Protein AF-A0A2W5ZSL0-F1 (afdb_monomer_lite)

Secondary structure (DSSP, 8-state):
---HHHHHHHHHHHHHHHHHHHHHSHHHHHHTTT--HHHHHHHHHHHHHHHHHHHHHHHHHHHHHHTTS--HHHHHHHHHHHHHHHHHHHHHHHTT---SHHHHHHHHHHHHHHHHHHHHHHHHHHH--

Radius of gyration: 15.95 Å; chains: 1; bounding box: 39×31×44 Å

Sequence (129 aa):
MPSARTIGLSVGAGRLAIGAIFLAAPVTSVRLLGLDTATAARVTWLARMTAVRDSVLGAGTLVSSGRQQGAGGWLIAGSVSDAVDAAVLAAALREGRLRGWRPQAIAAGAVGAALIAAVAAAETARTGS

pLDDT: mean 84.99, std 9.26, range [41.62, 96.56]

Structure (mmCIF, N/CA/C/O backbone):
data_AF-A0A2W5ZSL0-F1
#
_entry.id   AF-A0A2W5ZSL0-F1
#
loop_
_atom_site.group_PDB
_atom_site.id
_atom_site.type_symbol
_atom_site.label_atom_id
_atom_site.label_alt_id
_atom_site.label_comp_id
_atom_site.label_asym_id
_atom_site.label_entity_id
_atom_site.label_seq_id
_atom_site.pdbx_PDB_ins_code
_atom_site.Cartn_x
_atom_site.Cartn_y
_atom_site.Cartn_z
_atom_site.occupancy
_atom_site.B_iso_or_equiv
_atom_site.auth_seq_id
_atom_site.auth_comp_id
_atom_site.auth_asym_id
_atom_site.auth_atom_id
_atom_site.pdbx_PDB_model_num
ATOM 1 N N . MET A 1 1 ? -16.870 16.312 8.813 1.00 54.25 1 MET A N 1
ATOM 2 C CA . MET A 1 1 ? -15.762 15.338 8.692 1.00 54.25 1 MET A CA 1
ATOM 3 C C . MET A 1 1 ? -16.349 13.932 8.612 1.00 54.25 1 MET A C 1
ATOM 5 O O . MET A 1 1 ? -17.353 13.704 9.282 1.00 54.25 1 MET A O 1
ATOM 9 N N . PRO A 1 2 ? -15.816 13.024 7.774 1.00 70.62 2 PRO A N 1
ATOM 10 C CA . PRO A 1 2 ? -16.314 11.652 7.697 1.00 70.62 2 PRO A CA 1
ATOM 11 C C . PRO A 1 2 ? -16.154 10.934 9.044 1.00 70.62 2 PRO A C 1
ATOM 13 O O . PRO A 1 2 ? -15.194 11.177 9.770 1.00 70.62 2 PRO A O 1
ATOM 16 N N . SER A 1 3 ? -17.107 10.063 9.387 1.00 85.88 3 SER A N 1
ATOM 17 C CA . SER A 1 3 ? -17.062 9.318 10.652 1.00 85.88 3 SER A CA 1
ATOM 18 C C . SER A 1 3 ? -15.877 8.342 10.678 1.00 85.88 3 SER A C 1
ATOM 20 O O . SER A 1 3 ? -15.492 7.813 9.633 1.00 85.88 3 SER A O 1
ATOM 22 N N . ALA A 1 4 ? -15.340 8.027 11.863 1.00 83.94 4 ALA A N 1
ATOM 23 C CA . ALA A 1 4 ? -14.265 7.034 12.015 1.00 83.94 4 ALA A CA 1
ATOM 24 C C . ALA A 1 4 ? -14.635 5.667 11.404 1.00 83.94 4 ALA A C 1
ATOM 26 O O . ALA A 1 4 ? -13.792 4.971 10.838 1.00 83.94 4 ALA A O 1
ATOM 27 N N . ARG A 1 5 ? -15.927 5.314 11.446 1.00 87.12 5 ARG A N 1
ATOM 28 C CA . ARG A 1 5 ? -16.470 4.135 10.767 1.00 87.12 5 ARG A CA 1
ATOM 29 C C . ARG A 1 5 ? -16.342 4.247 9.250 1.00 87.12 5 ARG A C 1
ATOM 31 O O . ARG A 1 5 ? -15.873 3.308 8.621 1.00 87.12 5 ARG A O 1
ATOM 38 N N . THR A 1 6 ? -16.741 5.377 8.667 1.00 89.81 6 THR A N 1
ATOM 39 C CA . THR A 1 6 ? -16.630 5.626 7.221 1.00 89.81 6 THR A CA 1
ATOM 40 C C . THR A 1 6 ? -15.177 5.553 6.759 1.00 89.81 6 THR A C 1
ATOM 42 O O . THR A 1 6 ? -14.912 4.921 5.744 1.00 89.81 6 THR A O 1
ATOM 45 N N . ILE A 1 7 ? -14.249 6.138 7.526 1.00 87.44 7 ILE A N 1
ATOM 46 C CA . ILE A 1 7 ? -12.808 6.105 7.236 1.00 87.44 7 ILE A CA 1
ATOM 47 C C . ILE A 1 7 ? -12.286 4.668 7.249 1.00 87.44 7 ILE A C 1
ATOM 49 O O . ILE A 1 7 ? -11.642 4.235 6.301 1.00 87.44 7 ILE A O 1
ATOM 53 N N . GLY A 1 8 ? -12.582 3.894 8.295 1.00 88.06 8 GLY A N 1
ATOM 54 C CA . GLY A 1 8 ? -12.104 2.515 8.355 1.00 88.06 8 GLY A CA 1
ATOM 55 C C . GLY A 1 8 ? -12.731 1.617 7.280 1.00 88.06 8 GLY A C 1
ATOM 56 O O . GLY A 1 8 ? -12.034 0.800 6.685 1.00 88.06 8 GLY A O 1
ATOM 57 N N . LEU A 1 9 ? -14.010 1.819 6.938 1.00 92.69 9 LEU A N 1
ATOM 58 C CA . LEU A 1 9 ? -14.639 1.101 5.825 1.00 92.69 9 LEU A CA 1
ATOM 59 C C . LEU A 1 9 ? -13.973 1.426 4.481 1.00 92.69 9 LEU A C 1
ATOM 61 O O . LEU A 1 9 ? -13.682 0.506 3.718 1.00 92.69 9 LEU A O 1
ATOM 65 N N . SER A 1 10 ? -13.709 2.704 4.189 1.00 91.38 10 SER A N 1
ATOM 66 C CA . SER A 1 10 ? -13.087 3.102 2.922 1.00 91.38 10 SER A CA 1
ATOM 67 C C . SER A 1 10 ? -11.631 2.644 2.822 1.00 91.38 10 SER A C 1
ATOM 69 O O . SER A 1 10 ? -11.235 2.117 1.784 1.00 91.38 10 SER A O 1
ATOM 71 N N . VAL A 1 11 ? -10.852 2.765 3.902 1.00 90.06 11 VAL A N 1
ATOM 72 C CA . VAL A 1 11 ? -9.459 2.289 3.959 1.00 90.06 11 VAL A CA 1
ATOM 73 C C . VAL A 1 11 ? -9.395 0.767 3.823 1.00 90.06 11 VAL A C 1
ATOM 75 O O . VAL A 1 11 ? -8.628 0.254 3.007 1.00 90.06 11 VAL A O 1
ATOM 78 N N . GLY A 1 12 ? -10.226 0.038 4.575 1.00 92.12 12 GLY A N 1
ATOM 79 C CA . GLY A 1 12 ? -10.271 -1.423 4.524 1.00 92.12 12 GLY A CA 1
ATOM 80 C C . GLY A 1 12 ? -10.661 -1.951 3.142 1.00 92.12 12 GLY A C 1
ATOM 81 O O . GLY A 1 12 ? -9.999 -2.842 2.609 1.00 92.12 12 GLY A O 1
ATOM 82 N N . ALA A 1 13 ? -11.689 -1.359 2.525 1.00 94.31 13 ALA A N 1
ATOM 83 C CA . ALA A 1 13 ? -12.114 -1.712 1.172 1.00 94.31 13 ALA A CA 1
ATOM 84 C C . ALA A 1 13 ? -11.044 -1.383 0.118 1.00 94.31 13 ALA A C 1
ATOM 86 O O . ALA A 1 13 ? -10.797 -2.194 -0.773 1.00 94.31 13 ALA A O 1
ATOM 87 N N . GLY A 1 14 ? -10.382 -0.226 0.233 1.00 92.19 14 GLY A N 1
ATOM 88 C CA . GLY A 1 14 ? -9.311 0.179 -0.678 1.00 92.19 14 GLY A CA 1
ATOM 89 C C . GLY A 1 14 ? -8.139 -0.804 -0.677 1.00 92.19 14 GLY A C 1
ATOM 90 O O . GLY A 1 14 ? -7.722 -1.261 -1.739 1.00 92.19 14 GLY A O 1
ATOM 91 N N . ARG A 1 15 ? -7.665 -1.197 0.510 1.00 92.56 15 ARG A N 1
ATOM 92 C CA . ARG A 1 15 ? -6.587 -2.189 0.673 1.00 92.56 15 ARG A CA 1
ATOM 93 C C . ARG A 1 15 ? -6.959 -3.555 0.106 1.00 92.56 15 ARG A C 1
ATOM 95 O O . ARG A 1 15 ? -6.190 -4.156 -0.637 1.00 92.56 15 ARG A O 1
ATOM 102 N N . LEU A 1 16 ? -8.181 -4.022 0.362 1.00 94.31 16 LEU A N 1
ATOM 103 C CA . LEU A 1 16 ? -8.663 -5.270 -0.234 1.00 94.31 16 LEU A CA 1
ATOM 104 C C . LEU A 1 16 ? -8.693 -5.216 -1.763 1.00 94.31 16 LEU A C 1
ATOM 106 O O . LEU A 1 16 ? -8.283 -6.176 -2.414 1.00 94.31 16 LEU A O 1
ATOM 110 N N . ALA A 1 17 ? -9.145 -4.103 -2.342 1.00 93.38 17 ALA A N 1
ATOM 111 C CA . ALA A 1 17 ? -9.167 -3.933 -3.789 1.00 93.38 17 ALA A CA 1
ATOM 112 C C . ALA A 1 17 ? -7.748 -3.936 -4.383 1.00 93.38 17 ALA A C 1
ATOM 114 O O . ALA A 1 17 ? -7.494 -4.639 -5.361 1.00 93.38 17 ALA A O 1
ATOM 115 N N . ILE A 1 18 ? -6.807 -3.206 -3.774 1.00 88.56 18 ILE A N 1
ATOM 116 C CA . ILE A 1 18 ? -5.404 -3.162 -4.213 1.00 88.56 18 ILE A CA 1
ATOM 117 C C . ILE A 1 18 ? -4.758 -4.549 -4.100 1.00 88.56 18 ILE A C 1
ATOM 119 O O . ILE A 1 18 ? -4.176 -5.036 -5.074 1.00 88.56 18 ILE A O 1
ATOM 123 N N . GLY A 1 19 ? -4.915 -5.219 -2.956 1.00 90.62 19 GLY A N 1
ATOM 124 C CA . GLY A 1 19 ? -4.427 -6.579 -2.740 1.00 90.62 19 GLY A CA 1
ATOM 125 C C . GLY A 1 19 ? -4.988 -7.572 -3.762 1.00 90.62 19 GLY A C 1
ATOM 126 O O . GLY A 1 19 ? -4.230 -8.326 -4.374 1.00 90.62 19 GLY A O 1
ATOM 127 N N . ALA A 1 20 ? -6.294 -7.520 -4.042 1.00 92.19 20 ALA A N 1
ATOM 128 C CA . ALA A 1 20 ? -6.927 -8.364 -5.055 1.00 92.19 20 ALA A CA 1
ATOM 129 C C . ALA A 1 20 ? -6.356 -8.120 -6.463 1.00 92.19 20 ALA A C 1
ATOM 131 O O . ALA A 1 20 ? -6.058 -9.080 -7.176 1.00 92.19 20 ALA A O 1
ATOM 132 N N . ILE A 1 21 ? -6.133 -6.858 -6.850 1.00 89.62 21 ILE A N 1
ATOM 133 C CA . ILE A 1 21 ? -5.515 -6.506 -8.140 1.00 89.62 21 ILE A CA 1
ATOM 134 C C . ILE A 1 21 ? -4.102 -7.095 -8.242 1.00 89.62 21 ILE A C 1
ATOM 136 O O . ILE A 1 21 ? -3.755 -7.703 -9.256 1.00 89.62 21 ILE A O 1
ATOM 140 N N . PHE A 1 22 ? -3.289 -6.966 -7.191 1.00 88.19 22 PHE A N 1
ATOM 141 C CA . PHE A 1 22 ? -1.916 -7.480 -7.180 1.00 88.19 22 PHE A CA 1
ATOM 142 C C . PHE A 1 22 ? -1.853 -9.013 -7.163 1.00 88.19 22 PHE A C 1
ATOM 144 O O . PHE A 1 22 ? -0.910 -9.589 -7.706 1.00 88.19 22 PHE A O 1
ATOM 151 N N . LEU A 1 23 ? -2.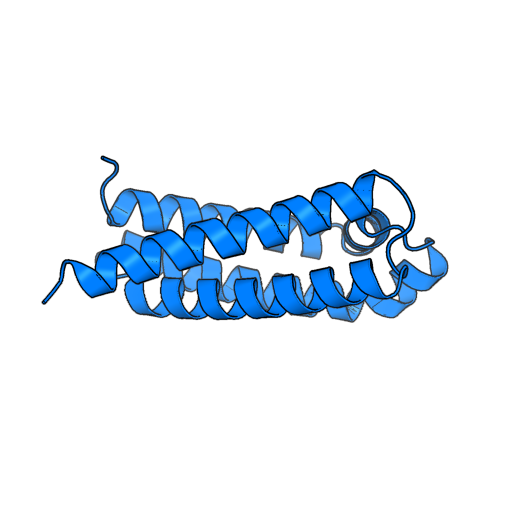857 -9.684 -6.595 1.00 91.81 23 LEU A N 1
ATOM 152 C CA . LEU A 1 23 ? -2.988 -11.141 -6.664 1.00 91.81 23 LEU A CA 1
ATOM 153 C C . LEU A 1 23 ? -3.445 -11.626 -8.042 1.00 91.81 23 LEU A C 1
ATOM 155 O O . LEU A 1 23 ? -2.931 -12.637 -8.524 1.00 91.81 23 LEU A O 1
ATOM 159 N N . ALA A 1 24 ? -4.370 -10.906 -8.681 1.00 94.00 24 ALA A N 1
ATOM 160 C CA . ALA A 1 24 ? -4.897 -11.250 -9.998 1.00 94.00 24 ALA A CA 1
ATOM 161 C C . ALA A 1 24 ? -3.880 -10.998 -11.123 1.00 94.00 24 ALA A C 1
ATOM 163 O O . ALA A 1 24 ? -3.798 -11.777 -12.071 1.00 94.00 24 ALA A O 1
ATOM 164 N N . ALA A 1 25 ? -3.079 -9.933 -11.014 1.00 91.56 25 ALA A N 1
ATOM 165 C CA . ALA A 1 25 ? -2.149 -9.505 -12.059 1.00 91.56 25 ALA A CA 1
ATOM 166 C C . ALA A 1 25 ? -0.719 -9.223 -11.538 1.00 91.56 25 ALA A C 1
ATOM 168 O O . ALA A 1 25 ? -0.171 -8.149 -11.796 1.00 91.56 25 ALA A O 1
ATOM 169 N N . PRO A 1 26 ? -0.052 -10.182 -10.862 1.00 88.56 26 PRO A N 1
ATOM 170 C CA . PRO A 1 26 ? 1.199 -9.930 -10.141 1.00 88.56 26 PRO A CA 1
ATOM 171 C C . PRO A 1 26 ? 2.349 -9.491 -11.054 1.00 88.56 26 PRO A C 1
ATOM 173 O O . PRO A 1 26 ? 3.098 -8.583 -10.705 1.00 88.56 26 PRO A O 1
ATOM 176 N N . VAL A 1 27 ? 2.484 -10.082 -12.249 1.00 90.25 27 VAL A N 1
ATOM 177 C CA . VAL A 1 27 ? 3.526 -9.681 -13.213 1.00 90.25 27 VAL A CA 1
ATOM 178 C C . VAL A 1 27 ? 3.299 -8.243 -13.675 1.00 90.25 27 VAL A C 1
ATOM 180 O O . VAL A 1 27 ? 4.234 -7.447 -13.701 1.00 90.25 27 VAL A O 1
ATOM 183 N N . THR A 1 28 ? 2.057 -7.890 -14.013 1.00 89.06 28 THR A N 1
ATOM 184 C CA . THR A 1 28 ? 1.700 -6.540 -14.462 1.00 89.06 28 THR A CA 1
ATOM 185 C C . THR A 1 28 ? 1.973 -5.509 -13.373 1.00 89.06 28 THR A C 1
ATOM 187 O O . THR A 1 28 ? 2.607 -4.496 -13.660 1.00 89.06 28 THR A O 1
ATOM 190 N N . SER A 1 29 ? 1.584 -5.789 -12.125 1.00 87.12 29 SER A N 1
ATOM 191 C CA . SER A 1 29 ? 1.841 -4.904 -10.985 1.00 87.12 29 SER A CA 1
ATOM 192 C C . SER A 1 29 ? 3.333 -4.666 -10.761 1.00 87.12 29 SER A C 1
ATOM 194 O O . SER A 1 29 ? 3.763 -3.528 -10.603 1.00 87.12 29 SER A O 1
ATOM 196 N N . VAL A 1 30 ? 4.150 -5.718 -10.821 1.00 87.00 30 VAL A N 1
ATOM 197 C CA . VAL A 1 30 ? 5.606 -5.605 -10.654 1.00 87.00 30 VAL A CA 1
ATOM 198 C C . VAL A 1 30 ? 6.255 -4.833 -11.809 1.00 87.00 30 VAL A C 1
ATOM 200 O O . VAL A 1 30 ? 7.181 -4.054 -11.593 1.00 87.00 30 VAL A O 1
ATOM 203 N N . ARG A 1 31 ? 5.744 -4.971 -13.037 1.00 89.00 31 ARG A N 1
ATOM 204 C CA . ARG A 1 31 ? 6.228 -4.201 -14.195 1.00 89.00 31 ARG A CA 1
ATOM 205 C C . ARG A 1 31 ? 5.965 -2.700 -14.076 1.00 89.00 31 ARG A C 1
ATOM 207 O O . ARG A 1 31 ? 6.713 -1.916 -14.658 1.00 89.00 31 ARG A O 1
ATOM 214 N N . LEU A 1 32 ? 4.960 -2.272 -13.306 1.00 84.19 32 LEU A N 1
ATOM 215 C CA . LEU A 1 32 ? 4.751 -0.845 -13.016 1.00 84.19 32 LEU A CA 1
ATOM 216 C C . LEU A 1 32 ? 5.925 -0.234 -12.238 1.00 84.19 32 LEU A C 1
ATOM 218 O O . LEU A 1 32 ? 6.151 0.971 -12.336 1.00 84.19 32 LEU A O 1
ATOM 222 N N . LEU A 1 33 ? 6.712 -1.066 -11.544 1.00 80.94 33 LEU A N 1
ATOM 223 C CA . LEU A 1 33 ? 7.941 -0.672 -10.853 1.00 80.94 33 LEU A CA 1
ATOM 224 C C . LEU A 1 33 ? 9.161 -0.560 -11.792 1.00 80.94 33 LEU A C 1
ATOM 226 O O . LEU A 1 33 ? 10.265 -0.277 -11.336 1.00 80.94 33 LEU A O 1
ATOM 230 N N . GLY A 1 34 ? 8.971 -0.724 -13.106 1.00 83.38 34 GLY A N 1
ATOM 231 C CA . GLY A 1 34 ? 10.026 -0.566 -14.112 1.00 83.38 34 GLY A CA 1
ATOM 232 C C . GLY A 1 34 ? 10.851 -1.828 -14.367 1.00 83.38 34 GLY A C 1
ATOM 233 O O . GLY A 1 34 ? 11.859 -1.758 -15.066 1.00 83.38 34 GLY A O 1
ATOM 234 N N . LEU A 1 35 ? 10.434 -2.976 -13.823 1.00 84.06 35 LEU A N 1
ATOM 235 C CA . LEU A 1 35 ? 11.073 -4.264 -14.088 1.00 84.06 35 LEU A CA 1
ATOM 236 C C . LEU A 1 35 ? 10.673 -4.819 -15.460 1.00 84.06 35 LEU A C 1
ATOM 238 O O . LEU A 1 35 ? 9.526 -4.687 -15.899 1.00 84.06 35 LEU A O 1
ATOM 242 N N . ASP A 1 36 ? 11.619 -5.483 -16.123 1.00 89.69 36 ASP A N 1
ATOM 243 C CA . ASP A 1 36 ? 11.339 -6.264 -17.323 1.00 89.69 36 ASP A CA 1
ATOM 244 C C . ASP A 1 36 ? 10.495 -7.506 -16.984 1.00 89.69 36 ASP A C 1
ATOM 246 O O . ASP A 1 36 ? 10.390 -7.924 -15.829 1.00 89.69 36 ASP A O 1
ATOM 250 N N . THR A 1 37 ? 9.878 -8.115 -17.996 1.00 90.12 37 THR A N 1
ATOM 251 C CA . THR A 1 37 ? 8.959 -9.245 -17.801 1.00 90.12 37 THR A CA 1
ATOM 252 C C . THR A 1 37 ? 9.636 -10.466 -17.171 1.00 90.12 37 THR A C 1
ATOM 254 O O . THR A 1 37 ? 9.010 -11.141 -16.352 1.00 90.12 37 THR A O 1
ATOM 257 N N . ALA A 1 38 ? 10.895 -10.759 -17.514 1.00 91.81 38 ALA A N 1
ATOM 258 C CA . ALA A 1 38 ? 11.594 -11.934 -17.000 1.00 91.81 38 ALA A CA 1
ATOM 259 C C . ALA A 1 38 ? 11.950 -11.753 -15.520 1.00 91.81 38 ALA A C 1
ATOM 261 O O . ALA A 1 38 ? 11.692 -12.647 -14.710 1.00 91.81 38 ALA A O 1
ATOM 262 N N . THR A 1 39 ? 12.467 -10.581 -15.146 1.00 89.06 39 THR A N 1
ATOM 263 C CA . THR A 1 39 ? 12.715 -10.240 -13.740 1.00 89.06 39 THR A CA 1
ATOM 264 C C . THR A 1 39 ? 11.408 -10.186 -12.954 1.00 89.06 39 THR A C 1
ATOM 266 O O . THR A 1 39 ? 11.317 -10.790 -11.886 1.00 89.06 39 THR A O 1
ATOM 269 N N . ALA A 1 40 ? 10.366 -9.548 -13.501 1.00 89.62 40 ALA A N 1
ATOM 270 C CA . ALA A 1 40 ? 9.057 -9.453 -12.862 1.00 89.62 40 ALA A CA 1
ATOM 271 C C . ALA A 1 40 ? 8.466 -10.836 -12.556 1.00 89.62 40 ALA A C 1
ATOM 273 O O . ALA A 1 40 ? 7.997 -11.060 -11.442 1.00 89.62 40 ALA A O 1
ATOM 274 N N . ALA A 1 41 ? 8.552 -11.783 -13.498 1.00 91.19 41 ALA A N 1
ATOM 275 C CA . ALA A 1 41 ? 8.095 -13.158 -13.304 1.00 91.19 41 ALA A CA 1
ATOM 276 C C . ALA A 1 41 ? 8.799 -13.845 -12.120 1.00 91.19 41 ALA A C 1
ATOM 278 O O . ALA A 1 41 ? 8.133 -14.466 -11.288 1.00 91.19 41 ALA A O 1
ATOM 279 N N . ARG A 1 42 ? 10.123 -13.672 -11.996 1.00 92.50 42 ARG A N 1
ATOM 280 C CA . ARG A 1 42 ? 10.949 -14.284 -10.936 1.00 92.50 42 ARG A CA 1
ATOM 281 C C . ARG A 1 42 ? 10.648 -13.748 -9.538 1.00 92.50 42 ARG A C 1
ATOM 283 O O . ARG A 1 42 ? 10.834 -14.469 -8.563 1.00 92.50 42 ARG A O 1
ATOM 290 N N . VAL A 1 43 ? 10.177 -12.506 -9.432 1.00 91.75 43 VAL A N 1
ATOM 291 C CA . VAL A 1 43 ? 9.908 -11.845 -8.142 1.00 91.75 43 VAL A CA 1
ATOM 292 C C . VAL A 1 43 ? 8.416 -11.708 -7.826 1.00 91.75 43 VAL A C 1
ATOM 294 O O . VAL A 1 43 ? 8.052 -11.090 -6.829 1.00 91.75 43 VAL A O 1
ATOM 297 N N . THR A 1 44 ? 7.528 -12.310 -8.625 1.00 91.69 44 THR A N 1
ATOM 298 C CA . THR A 1 44 ? 6.067 -12.254 -8.402 1.00 91.69 44 THR A CA 1
ATOM 299 C C . THR A 1 44 ? 5.630 -12.749 -7.027 1.00 91.69 44 THR A C 1
ATOM 301 O O . THR A 1 44 ? 4.630 -12.270 -6.493 1.00 91.69 44 THR A O 1
ATOM 304 N N . TRP A 1 45 ? 6.362 -13.689 -6.431 1.00 92.19 45 TRP A N 1
ATOM 305 C CA . TRP A 1 45 ? 6.073 -14.191 -5.090 1.00 92.19 45 TRP A CA 1
ATOM 306 C C . TRP A 1 45 ? 6.171 -13.086 -4.023 1.00 92.19 45 TRP A C 1
ATOM 308 O O . TRP A 1 45 ? 5.326 -13.054 -3.132 1.00 92.19 45 TRP A O 1
ATOM 318 N N . LEU A 1 46 ? 7.104 -12.130 -4.159 1.00 89.75 46 LEU A N 1
ATOM 319 C CA . LEU A 1 46 ? 7.199 -10.960 -3.273 1.00 89.75 46 LEU A CA 1
ATOM 320 C C . LEU A 1 46 ? 5.937 -10.102 -3.371 1.00 89.75 46 LEU A C 1
ATOM 322 O O . LEU A 1 46 ? 5.326 -9.786 -2.355 1.00 89.75 46 LEU A O 1
ATOM 326 N N . ALA A 1 47 ? 5.498 -9.797 -4.596 1.00 87.75 47 ALA A N 1
ATOM 327 C CA . ALA A 1 47 ? 4.280 -9.022 -4.821 1.00 87.75 47 ALA A CA 1
ATOM 328 C C . ALA A 1 47 ? 3.038 -9.720 -4.251 1.00 87.75 47 ALA A C 1
ATOM 330 O O . ALA A 1 47 ? 2.185 -9.067 -3.656 1.00 87.75 47 ALA A O 1
ATOM 331 N N . ARG A 1 48 ? 2.955 -11.051 -4.373 1.00 92.69 48 ARG A N 1
ATOM 332 C CA . ARG A 1 48 ? 1.871 -11.843 -3.777 1.00 92.69 48 ARG A CA 1
ATOM 333 C C . ARG A 1 48 ? 1.897 -11.797 -2.252 1.00 92.69 48 ARG A C 1
ATOM 335 O O . ARG A 1 48 ? 0.843 -11.610 -1.659 1.00 92.69 48 ARG A O 1
ATOM 342 N N . MET A 1 49 ? 3.061 -11.920 -1.611 1.00 93.19 49 MET A N 1
ATOM 343 C CA . MET A 1 49 ? 3.159 -11.798 -0.149 1.00 93.19 49 MET A CA 1
ATOM 344 C C . MET A 1 49 ? 2.717 -10.415 0.336 1.00 93.19 49 MET A C 1
ATOM 346 O O . MET A 1 49 ? 1.912 -10.325 1.262 1.00 93.19 49 MET A O 1
ATOM 350 N N . THR A 1 50 ? 3.181 -9.347 -0.321 1.00 90.00 50 THR A N 1
ATOM 351 C CA . THR A 1 50 ? 2.747 -7.974 -0.029 1.00 90.00 50 THR A CA 1
ATOM 352 C C . THR A 1 50 ? 1.235 -7.824 -0.191 1.00 90.00 50 THR A C 1
ATOM 354 O O . THR A 1 50 ? 0.580 -7.270 0.688 1.00 90.00 50 THR A O 1
ATOM 357 N N . ALA A 1 51 ? 0.666 -8.375 -1.265 1.00 92.06 51 ALA A N 1
ATOM 358 C CA . ALA A 1 51 ? -0.765 -8.313 -1.537 1.00 92.06 51 ALA A CA 1
ATOM 359 C C . ALA A 1 51 ? -1.607 -9.094 -0.516 1.00 92.06 51 ALA A C 1
ATOM 361 O O . ALA A 1 51 ? -2.654 -8.610 -0.090 1.00 92.06 51 ALA A O 1
ATOM 362 N N . VAL A 1 52 ? -1.152 -10.276 -0.083 1.00 95.44 52 VAL A N 1
ATOM 363 C CA . VAL A 1 52 ? -1.814 -11.048 0.983 1.00 95.44 52 VAL A CA 1
ATOM 364 C C . VAL A 1 52 ? -1.776 -10.275 2.298 1.00 95.44 52 VAL A C 1
ATOM 366 O O . VAL A 1 52 ? -2.814 -10.129 2.939 1.00 95.44 52 VAL A O 1
ATOM 369 N N . ARG A 1 53 ? -0.613 -9.730 2.681 1.00 94.69 53 ARG A N 1
ATOM 370 C CA . ARG A 1 53 ? -0.471 -8.895 3.884 1.00 94.69 53 ARG A CA 1
ATOM 371 C C . ARG A 1 53 ? -1.436 -7.712 3.849 1.00 94.69 53 ARG A C 1
ATOM 373 O O . ARG A 1 53 ? -2.153 -7.481 4.820 1.00 94.69 53 ARG A O 1
ATOM 380 N N . ASP A 1 54 ? -1.468 -6.988 2.735 1.00 93.12 54 ASP A N 1
ATOM 381 C CA . ASP A 1 54 ? -2.338 -5.824 2.584 1.00 93.12 54 ASP A CA 1
ATOM 382 C C . ASP A 1 54 ? -3.824 -6.205 2.633 1.00 93.12 54 ASP A C 1
ATOM 384 O O . ASP A 1 54 ? -4.616 -5.552 3.311 1.00 93.12 54 ASP A O 1
ATOM 388 N N . SER A 1 55 ? -4.184 -7.339 2.025 1.00 94.94 55 SER A N 1
ATOM 389 C CA . SER A 1 55 ? -5.544 -7.882 2.075 1.00 94.94 55 SER A CA 1
ATOM 390 C C . SER A 1 55 ? -5.969 -8.249 3.498 1.00 94.94 55 SER A C 1
ATOM 392 O O . SER A 1 55 ? -7.100 -7.969 3.883 1.00 94.94 55 SER A O 1
ATOM 394 N N . VAL A 1 56 ? -5.080 -8.838 4.305 1.00 96.56 56 VAL A N 1
ATOM 395 C CA . VAL A 1 56 ? -5.365 -9.182 5.711 1.00 96.56 56 VAL A CA 1
ATOM 396 C C . VAL A 1 56 ? -5.577 -7.923 6.553 1.00 96.56 56 VAL A C 1
ATOM 398 O O . VAL A 1 56 ? -6.560 -7.833 7.287 1.00 96.56 56 VAL A O 1
ATOM 401 N N . LEU A 1 57 ? -4.699 -6.928 6.415 1.00 94.25 57 LEU A N 1
ATOM 402 C CA . LEU A 1 57 ? -4.824 -5.643 7.110 1.00 94.25 57 LEU A CA 1
ATOM 403 C C . LEU A 1 57 ? -6.099 -4.887 6.684 1.00 94.25 57 LEU A C 1
ATOM 405 O O . LEU A 1 57 ? -6.800 -4.312 7.523 1.00 94.25 57 LEU A O 1
ATOM 409 N N . GLY A 1 58 ? -6.438 -4.940 5.392 1.00 93.69 58 GLY A N 1
ATOM 410 C CA . GLY A 1 58 ? -7.669 -4.387 4.833 1.00 93.69 58 GLY A CA 1
ATOM 411 C C . GLY A 1 58 ? -8.922 -5.090 5.355 1.00 93.69 58 GLY A C 1
ATOM 412 O O . GLY A 1 58 ? -9.846 -4.425 5.820 1.00 93.69 58 GLY A O 1
ATOM 413 N N . ALA A 1 59 ? -8.933 -6.426 5.362 1.00 96.56 59 ALA A N 1
ATOM 414 C CA . ALA A 1 59 ? -10.025 -7.232 5.906 1.00 96.56 59 ALA A CA 1
ATOM 415 C C . ALA A 1 59 ? -10.241 -6.965 7.397 1.00 96.56 59 ALA A C 1
ATOM 417 O O . ALA A 1 59 ? -11.376 -6.743 7.817 1.00 96.56 59 ALA A O 1
ATOM 418 N N . GLY A 1 60 ? -9.164 -6.934 8.185 1.00 94.69 60 GLY A N 1
ATOM 419 C CA . GLY A 1 60 ? -9.215 -6.620 9.609 1.00 94.69 60 GLY A CA 1
ATOM 420 C C . GLY A 1 60 ? -9.823 -5.243 9.869 1.00 94.69 60 GLY A C 1
ATOM 421 O O . GLY A 1 60 ? -10.791 -5.121 10.620 1.00 94.69 60 GLY A O 1
ATOM 422 N N . THR A 1 61 ? -9.337 -4.220 9.158 1.00 93.75 61 THR A N 1
ATOM 423 C CA . THR A 1 61 ? -9.901 -2.863 9.210 1.00 93.75 61 THR A CA 1
ATOM 424 C C . THR A 1 61 ? -11.390 -2.860 8.842 1.00 93.75 61 THR A C 1
ATOM 426 O O . THR A 1 61 ? -12.213 -2.341 9.599 1.00 93.75 61 THR A O 1
ATOM 429 N N . LEU A 1 62 ? -11.758 -3.480 7.715 1.00 94.31 62 LEU A N 1
ATOM 430 C CA . LEU A 1 62 ? -13.126 -3.489 7.194 1.00 94.31 62 LEU A CA 1
ATOM 431 C C . LEU A 1 62 ? -14.100 -4.179 8.159 1.00 94.31 62 LEU A C 1
ATOM 433 O O . LEU A 1 62 ? -15.163 -3.634 8.462 1.00 94.31 62 LEU A O 1
ATOM 437 N N . VAL A 1 63 ? -13.732 -5.358 8.669 1.00 96.31 63 VAL A N 1
ATOM 438 C CA . VAL A 1 63 ? -14.558 -6.139 9.597 1.00 96.31 63 VAL A CA 1
ATOM 439 C C . VAL A 1 63 ? -14.718 -5.399 10.923 1.00 96.31 63 VAL A C 1
ATOM 441 O O . VAL A 1 63 ? -15.848 -5.234 11.388 1.00 96.31 63 VAL A O 1
ATOM 444 N N . SER A 1 64 ? -13.632 -4.890 11.514 1.00 92.00 64 SER A N 1
ATOM 445 C CA . SER A 1 64 ? -13.692 -4.143 12.776 1.00 92.00 64 SER A CA 1
ATOM 446 C C . SER A 1 64 ? -14.527 -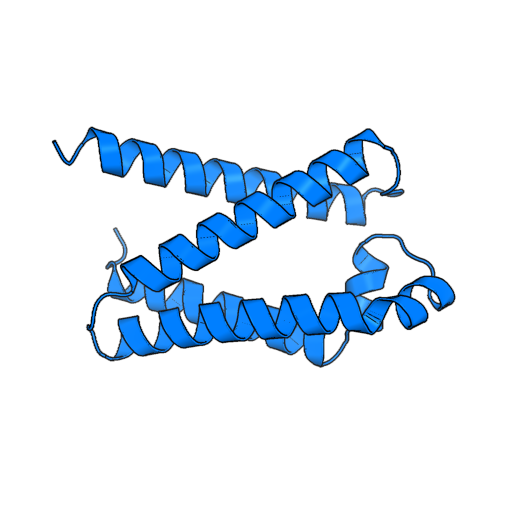2.864 12.656 1.00 92.00 64 SER A C 1
ATOM 448 O O . SER A 1 64 ? -15.335 -2.573 13.543 1.00 92.00 64 SER A O 1
ATOM 450 N N . SER A 1 65 ? -14.413 -2.127 11.546 1.00 91.62 65 SER A N 1
ATOM 451 C CA . SER A 1 65 ? -15.254 -0.954 11.270 1.00 91.62 65 SER A CA 1
ATOM 452 C C . SER A 1 65 ? -16.718 -1.315 11.024 1.00 91.62 65 SER A C 1
ATOM 454 O O . SER A 1 65 ? -17.615 -0.629 11.521 1.00 91.62 65 SER A O 1
ATOM 456 N N . GLY A 1 66 ? -16.985 -2.402 10.296 1.00 91.69 66 GLY A N 1
ATOM 457 C CA . GLY A 1 66 ? -18.337 -2.899 10.041 1.00 91.69 66 GLY A CA 1
ATOM 458 C C . GLY A 1 66 ? -19.065 -3.293 11.327 1.00 91.69 66 GLY A C 1
ATOM 459 O O . GLY A 1 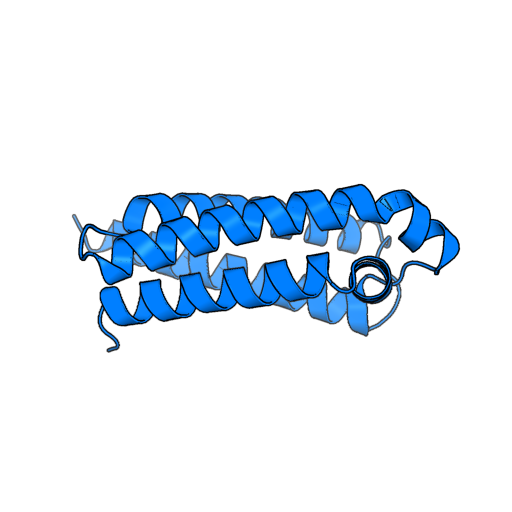66 ? -20.224 -2.918 11.507 1.00 91.69 66 GLY A O 1
ATOM 460 N N . ARG A 1 67 ? -18.355 -3.966 12.243 1.00 91.88 67 ARG A N 1
ATOM 461 C CA . ARG A 1 67 ? -18.862 -4.424 13.549 1.00 91.88 67 ARG A CA 1
ATOM 462 C C . ARG A 1 67 ? -18.831 -3.360 14.652 1.00 91.88 67 ARG A C 1
ATOM 464 O O . ARG A 1 67 ? -19.227 -3.663 15.769 1.00 91.88 67 ARG A O 1
ATOM 471 N N . GLN A 1 68 ? -18.360 -2.144 14.360 1.00 86.12 68 GLN A N 1
ATOM 472 C CA . GLN A 1 68 ? -18.183 -1.058 15.339 1.00 86.12 68 GLN A CA 1
ATOM 473 C C . GLN A 1 68 ? -17.248 -1.420 16.515 1.00 86.12 68 GLN A C 1
ATOM 475 O O . GLN A 1 68 ? -17.339 -0.832 17.586 1.00 86.12 68 GLN A O 1
ATOM 480 N N . GLN A 1 69 ? -16.315 -2.359 16.317 1.00 80.75 69 GLN 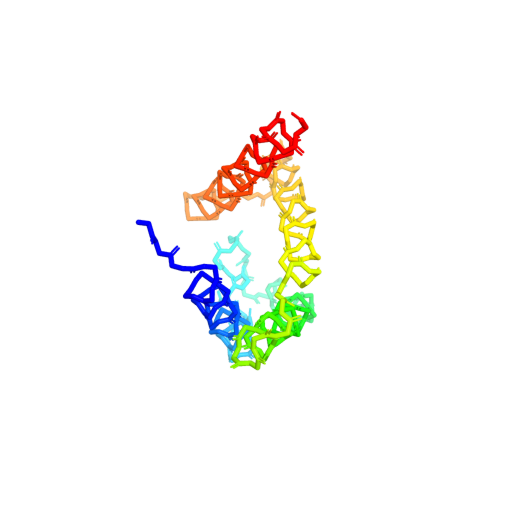A N 1
ATOM 481 C CA . GLN A 1 69 ? -15.405 -2.866 17.360 1.00 80.75 69 GLN A CA 1
ATOM 482 C C . GLN A 1 69 ? -14.101 -2.054 17.486 1.00 80.75 69 GLN A C 1
ATOM 484 O O . GLN A 1 69 ? -13.166 -2.483 18.152 1.00 80.75 69 GLN A O 1
ATOM 489 N N . GLY A 1 70 ? -14.029 -0.881 16.848 1.00 77.06 70 GLY A N 1
ATOM 490 C CA . GLY A 1 70 ? -12.817 -0.065 16.765 1.00 77.06 70 GLY A CA 1
ATOM 491 C C . GLY A 1 70 ? -11.789 -0.655 15.791 1.00 77.06 70 GLY A C 1
ATOM 492 O O . GLY A 1 70 ? -11.306 -1.767 15.958 1.00 77.06 70 GLY A O 1
ATOM 493 N N . ALA A 1 71 ? -11.426 0.097 14.749 1.00 86.69 71 ALA A N 1
ATOM 494 C CA . ALA A 1 71 ? -10.439 -0.334 13.747 1.00 86.69 71 ALA A CA 1
ATOM 495 C C . ALA A 1 71 ? -9.014 0.176 14.029 1.00 86.69 71 ALA A C 1
ATOM 497 O O . ALA A 1 71 ? -8.113 -0.044 13.225 1.00 86.69 71 ALA A O 1
ATOM 498 N N . GLY A 1 72 ? -8.802 0.851 15.166 1.00 82.94 72 GLY A N 1
ATOM 499 C CA . GLY A 1 72 ? -7.552 1.548 15.479 1.00 82.94 72 GLY A CA 1
ATOM 500 C C . GLY A 1 72 ? -6.313 0.655 15.392 1.00 82.94 72 GLY A C 1
ATOM 501 O O . GLY A 1 72 ? -5.342 1.038 14.752 1.00 82.94 72 GLY A O 1
ATOM 502 N N . GLY A 1 73 ? -6.363 -0.561 15.948 1.00 86.62 73 GLY A N 1
ATOM 503 C CA . GLY A 1 73 ? -5.231 -1.496 15.897 1.00 86.62 73 GLY A CA 1
ATOM 504 C C . GLY A 1 73 ? -4.843 -1.909 14.472 1.00 86.62 73 GLY A C 1
ATOM 505 O O . GLY A 1 73 ? -3.664 -1.898 14.127 1.00 86.62 73 GLY A O 1
ATOM 506 N N . TRP A 1 74 ? -5.830 -2.201 13.619 1.00 90.88 74 TRP A N 1
ATOM 507 C CA . TRP A 1 74 ? -5.597 -2.554 12.214 1.00 90.88 74 TRP A CA 1
ATOM 508 C C . TRP A 1 74 ? -5.087 -1.373 11.391 1.00 90.88 74 TRP A C 1
ATOM 510 O O . TRP A 1 74 ? -4.195 -1.548 10.564 1.00 90.88 74 TRP A O 1
ATOM 520 N N . LEU A 1 75 ? -5.606 -0.172 11.655 1.00 86.00 75 LEU A N 1
ATOM 521 C CA . LEU A 1 75 ? -5.138 1.057 11.019 1.00 86.00 75 LEU A CA 1
ATOM 522 C C . LEU A 1 75 ? -3.689 1.370 11.407 1.00 86.00 75 LEU A C 1
ATOM 524 O O . LEU A 1 75 ? -2.894 1.690 10.532 1.00 86.00 75 LEU A O 1
ATOM 528 N N . ILE A 1 76 ? -3.315 1.217 12.683 1.00 85.75 76 ILE A N 1
ATOM 529 C CA . ILE A 1 76 ? -1.927 1.397 13.138 1.00 85.75 76 ILE A CA 1
ATOM 530 C C . ILE A 1 76 ? -1.008 0.370 12.470 1.00 85.75 76 ILE A C 1
ATOM 532 O O . ILE A 1 76 ? 0.024 0.747 11.919 1.00 85.75 76 ILE A O 1
ATOM 536 N N . ALA A 1 77 ? -1.389 -0.911 12.469 1.00 88.25 77 ALA A N 1
ATOM 537 C CA . ALA A 1 77 ? -0.613 -1.960 11.809 1.00 88.25 77 ALA A CA 1
ATOM 538 C C . ALA A 1 77 ? -0.442 -1.686 10.302 1.00 88.25 77 ALA A C 1
ATOM 540 O O . ALA A 1 77 ? 0.650 -1.862 9.759 1.00 88.25 77 ALA A O 1
ATOM 541 N N . GLY A 1 78 ? -1.500 -1.197 9.645 1.00 89.25 78 GLY A N 1
ATOM 542 C CA . GLY A 1 78 ? -1.471 -0.729 8.263 1.00 89.25 78 GLY A CA 1
ATOM 543 C C . GLY A 1 78 ? -0.473 0.403 8.046 1.00 89.25 78 GLY A C 1
ATOM 544 O O . GLY A 1 78 ? 0.434 0.265 7.230 1.00 89.25 78 GLY A O 1
ATOM 545 N N . SER A 1 79 ? -0.574 1.472 8.834 1.00 84.75 79 SER A N 1
ATOM 546 C CA . SER A 1 79 ? 0.315 2.635 8.743 1.00 84.75 79 SER A CA 1
ATOM 547 C C . SER A 1 79 ? 1.785 2.280 8.965 1.00 84.75 79 SER A C 1
ATOM 549 O O . SER A 1 79 ? 2.652 2.790 8.258 1.00 84.75 79 SER A O 1
ATOM 551 N N . VAL A 1 80 ? 2.086 1.386 9.914 1.00 86.62 80 VAL A N 1
ATOM 552 C CA . VAL A 1 80 ? 3.458 0.896 10.134 1.00 86.62 80 VAL A CA 1
ATOM 553 C C . VAL A 1 80 ? 3.961 0.142 8.903 1.00 86.62 80 VAL A C 1
ATOM 555 O O . VAL A 1 80 ? 5.080 0.382 8.456 1.00 86.62 80 VAL A O 1
ATOM 558 N N . SER A 1 81 ? 3.133 -0.731 8.323 1.00 89.38 81 SER A N 1
ATOM 559 C CA . SER A 1 81 ? 3.483 -1.444 7.092 1.00 89.38 81 SER A CA 1
ATOM 560 C C . SER A 1 81 ? 3.754 -0.482 5.930 1.00 89.38 81 SER A C 1
ATOM 562 O O . SER A 1 81 ? 4.747 -0.652 5.226 1.00 89.38 81 SER A O 1
ATOM 564 N N . ASP A 1 82 ? 2.911 0.536 5.750 1.00 87.31 82 ASP A N 1
ATOM 565 C CA . ASP A 1 82 ? 3.035 1.507 4.657 1.00 87.31 82 ASP A CA 1
ATOM 566 C C . ASP A 1 82 ? 4.286 2.382 4.825 1.00 87.31 82 ASP A C 1
ATOM 568 O O . ASP A 1 82 ? 4.971 2.689 3.849 1.00 87.31 82 ASP A O 1
ATOM 572 N N . ALA A 1 83 ? 4.644 2.729 6.066 1.00 84.50 83 ALA A N 1
ATOM 573 C CA . ALA A 1 83 ? 5.877 3.452 6.371 1.00 84.50 83 ALA A CA 1
ATOM 574 C C . ALA A 1 83 ? 7.132 2.634 6.023 1.00 84.50 83 ALA A C 1
ATOM 576 O O . ALA A 1 83 ? 8.085 3.173 5.455 1.00 84.50 83 ALA A O 1
ATOM 577 N N . VAL A 1 84 ? 7.132 1.330 6.324 1.00 87.62 84 VAL A N 1
ATOM 578 C CA . VAL A 1 84 ? 8.231 0.425 5.947 1.00 87.62 84 VAL A CA 1
ATOM 579 C C . VAL A 1 84 ? 8.343 0.319 4.427 1.00 87.62 84 VAL A C 1
ATOM 581 O O . VAL A 1 84 ? 9.439 0.469 3.885 1.00 87.62 84 VAL A O 1
ATOM 584 N N . ASP A 1 85 ? 7.224 0.125 3.725 1.00 87.75 85 ASP A N 1
ATOM 585 C CA . ASP A 1 85 ? 7.215 0.050 2.262 1.00 87.75 85 ASP A CA 1
ATOM 586 C C . ASP A 1 85 ? 7.726 1.359 1.635 1.00 87.75 85 ASP A C 1
ATOM 588 O O . ASP A 1 85 ? 8.567 1.332 0.733 1.00 87.75 85 ASP A O 1
ATOM 592 N N . ALA A 1 86 ? 7.286 2.510 2.152 1.00 85.12 86 ALA A N 1
ATOM 593 C CA . ALA A 1 86 ? 7.749 3.826 1.724 1.00 85.12 86 ALA A CA 1
ATOM 594 C C . ALA A 1 86 ? 9.260 4.007 1.932 1.00 85.12 86 ALA A C 1
ATOM 596 O O . ALA A 1 86 ? 9.940 4.515 1.040 1.00 85.12 86 ALA A O 1
ATOM 597 N N . ALA A 1 87 ? 9.811 3.559 3.064 1.00 86.31 87 ALA A N 1
ATOM 598 C CA . ALA A 1 87 ? 11.249 3.617 3.323 1.00 86.31 87 ALA A CA 1
ATOM 599 C C . ALA A 1 87 ? 12.047 2.760 2.324 1.00 86.31 87 ALA A C 1
ATOM 601 O O . ALA A 1 87 ? 13.067 3.209 1.796 1.00 86.31 87 ALA A O 1
ATOM 602 N N . VAL A 1 88 ? 11.557 1.557 2.008 1.00 88.38 88 VAL A N 1
ATOM 603 C CA . VAL A 1 88 ? 12.172 0.668 1.010 1.00 88.38 88 VAL A CA 1
ATOM 604 C C . VAL A 1 88 ? 12.103 1.278 -0.396 1.00 88.38 88 VAL A C 1
ATOM 606 O O . VAL A 1 88 ? 13.104 1.282 -1.115 1.00 88.38 88 VAL A O 1
ATOM 609 N N . LEU A 1 89 ? 10.958 1.850 -0.783 1.00 84.25 89 LEU A N 1
ATOM 610 C CA . LEU A 1 89 ? 10.782 2.556 -2.060 1.00 84.25 89 LEU A CA 1
ATOM 611 C C . LEU A 1 89 ? 11.692 3.786 -2.162 1.00 84.25 89 LEU A C 1
ATOM 613 O O . LEU A 1 89 ? 12.325 3.998 -3.197 1.00 84.25 89 LEU A O 1
ATOM 617 N N . ALA A 1 90 ? 11.813 4.568 -1.089 1.00 84.44 90 ALA A N 1
ATOM 618 C CA . ALA A 1 90 ? 12.708 5.718 -1.030 1.00 84.44 90 ALA A CA 1
ATOM 619 C C . ALA A 1 90 ? 14.182 5.305 -1.161 1.00 84.44 90 ALA A C 1
ATOM 621 O O . ALA A 1 90 ? 14.931 5.942 -1.902 1.00 84.44 90 ALA A O 1
ATOM 622 N N . ALA A 1 91 ? 14.605 4.221 -0.503 1.00 87.25 91 ALA A N 1
ATOM 623 C CA . ALA A 1 91 ? 15.950 3.673 -0.672 1.00 87.25 91 ALA A CA 1
ATOM 624 C C . ALA A 1 91 ? 16.199 3.243 -2.129 1.00 87.25 91 ALA A C 1
ATOM 626 O O . ALA A 1 91 ? 17.192 3.648 -2.731 1.00 87.25 91 ALA A O 1
ATOM 627 N N . ALA A 1 92 ? 15.249 2.530 -2.743 1.00 85.00 92 ALA A N 1
ATOM 628 C CA . ALA A 1 92 ? 15.344 2.110 -4.141 1.00 85.00 92 ALA A CA 1
ATOM 629 C C . ALA A 1 92 ? 15.405 3.294 -5.129 1.00 85.00 92 ALA A C 1
ATOM 631 O O . ALA A 1 92 ? 16.120 3.218 -6.133 1.00 85.00 92 ALA A O 1
ATOM 632 N N . LEU A 1 93 ? 14.692 4.394 -4.847 1.00 83.44 93 LEU A N 1
ATOM 633 C CA . LEU A 1 93 ? 14.807 5.648 -5.601 1.00 83.44 93 LEU A CA 1
ATOM 634 C C . LEU A 1 93 ? 16.216 6.238 -5.491 1.00 83.44 93 LEU A C 1
ATOM 636 O O . LEU A 1 93 ? 16.812 6.575 -6.513 1.00 83.44 93 LEU A O 1
ATOM 640 N N . ARG A 1 94 ? 16.760 6.338 -4.270 1.00 86.25 94 ARG A N 1
ATOM 641 C CA . ARG A 1 94 ? 18.099 6.904 -4.015 1.00 86.25 94 ARG A CA 1
ATOM 642 C C . ARG A 1 94 ? 19.211 6.082 -4.664 1.00 86.25 94 ARG A C 1
ATOM 644 O O . ARG A 1 94 ? 20.185 6.651 -5.138 1.00 86.25 94 ARG A O 1
ATOM 651 N N . GLU A 1 95 ? 19.043 4.767 -4.729 1.00 87.69 95 GLU A N 1
ATOM 652 C CA . GLU A 1 95 ? 19.976 3.843 -5.382 1.00 87.69 95 GLU A CA 1
ATOM 653 C C . GLU A 1 95 ? 19.829 3.804 -6.916 1.00 87.69 95 GLU A C 1
ATOM 655 O O . GLU A 1 95 ? 20.555 3.074 -7.590 1.00 87.69 95 GLU A O 1
ATOM 660 N N . GLY A 1 96 ? 18.875 4.544 -7.495 1.00 81.56 96 GLY A N 1
ATOM 661 C CA . GLY A 1 96 ? 18.637 4.558 -8.941 1.00 81.56 96 GLY A CA 1
ATOM 662 C C . GLY A 1 96 ? 18.087 3.239 -9.498 1.00 81.56 96 GLY A C 1
ATOM 663 O O . GLY A 1 96 ? 18.185 2.989 -10.702 1.00 81.56 96 GLY A O 1
ATOM 664 N N . ARG A 1 97 ? 17.502 2.387 -8.641 1.00 81.25 97 ARG A N 1
ATOM 665 C CA . ARG A 1 97 ? 16.919 1.089 -9.033 1.00 81.25 97 ARG A CA 1
ATOM 666 C C . ARG A 1 97 ? 15.587 1.237 -9.767 1.00 81.25 97 ARG A C 1
ATOM 668 O O . ARG A 1 97 ? 15.214 0.355 -10.533 1.00 81.25 97 ARG A O 1
ATOM 675 N N . LEU A 1 98 ? 14.891 2.356 -9.567 1.00 78.81 98 LEU A N 1
ATOM 676 C CA . LEU A 1 98 ? 13.634 2.680 -10.239 1.00 78.81 98 LEU A CA 1
ATOM 677 C C . LEU A 1 98 ? 13.898 3.622 -11.419 1.00 78.81 98 LEU A C 1
ATOM 679 O O . LEU A 1 98 ? 14.139 4.819 -11.243 1.00 78.81 98 LEU A O 1
ATOM 683 N N . ARG A 1 99 ? 13.859 3.070 -12.636 1.00 75.44 99 ARG A N 1
ATOM 684 C CA . ARG A 1 99 ? 14.093 3.812 -13.881 1.00 75.44 99 ARG A CA 1
ATOM 685 C C . ARG A 1 99 ? 12.779 4.073 -14.616 1.00 75.44 99 ARG A C 1
ATOM 687 O O . ARG A 1 99 ? 12.017 3.150 -14.885 1.00 75.44 99 ARG A O 1
ATOM 694 N N . GLY A 1 100 ? 12.544 5.335 -14.971 1.00 81.19 100 GLY A N 1
ATOM 695 C CA . GLY A 1 100 ? 11.357 5.790 -15.699 1.00 81.19 100 GLY A CA 1
ATOM 696 C C . GLY A 1 100 ? 10.356 6.548 -14.824 1.00 81.19 100 GLY A C 1
ATOM 697 O O . GLY A 1 100 ? 10.295 6.370 -13.611 1.00 81.19 100 GLY A O 1
ATOM 698 N N . TRP A 1 101 ? 9.542 7.394 -15.456 1.00 82.25 101 TRP A N 1
ATOM 699 C CA . TRP A 1 101 ? 8.654 8.318 -14.743 1.00 82.25 101 TRP A CA 1
ATOM 700 C C . TRP A 1 101 ? 7.525 7.612 -13.974 1.00 82.25 101 TRP A C 1
ATOM 702 O O . TRP A 1 101 ? 7.138 8.070 -12.906 1.00 82.25 101 TRP A O 1
ATOM 712 N N . ARG A 1 102 ? 7.012 6.480 -14.480 1.00 83.25 102 ARG A N 1
ATOM 713 C CA . ARG A 1 102 ? 5.926 5.711 -13.839 1.00 83.25 102 ARG A CA 1
ATOM 714 C C . ARG A 1 102 ? 6.329 5.131 -12.476 1.00 83.25 102 ARG A C 1
ATOM 716 O O . ARG A 1 102 ? 5.661 5.460 -11.499 1.00 83.25 102 ARG A O 1
ATOM 723 N N . PRO A 1 103 ? 7.401 4.322 -12.362 1.00 81.19 103 PRO A N 1
ATOM 724 C CA . PRO A 1 103 ? 7.819 3.787 -11.068 1.00 81.19 103 PRO A CA 1
ATOM 725 C C . PRO A 1 103 ? 8.257 4.876 -10.091 1.00 81.19 103 PRO A C 1
ATOM 727 O O . PRO A 1 103 ? 7.998 4.759 -8.897 1.00 81.19 103 PRO A O 1
ATOM 730 N N . GLN A 1 104 ? 8.857 5.961 -10.590 1.00 83.31 104 GLN A N 1
ATOM 731 C CA . GLN A 1 104 ? 9.209 7.116 -9.765 1.00 83.31 104 GLN A CA 1
ATOM 732 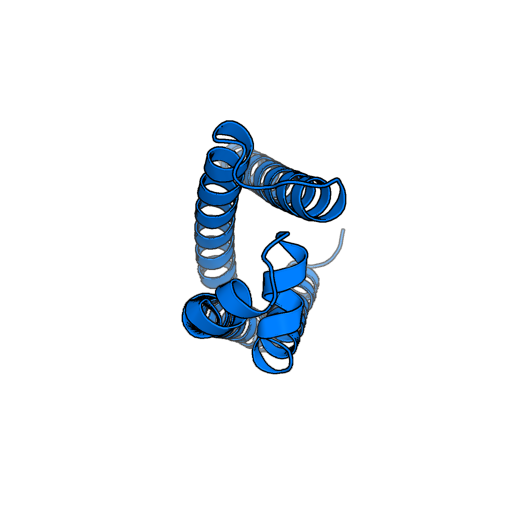C C . GLN A 1 104 ? 7.972 7.838 -9.221 1.00 83.31 104 GLN A C 1
ATOM 734 O O . GLN A 1 104 ? 7.935 8.148 -8.035 1.00 83.31 104 GLN A O 1
ATOM 739 N N . ALA A 1 105 ? 6.942 8.049 -10.046 1.00 84.12 105 ALA A N 1
ATOM 740 C CA . ALA A 1 105 ? 5.686 8.659 -9.617 1.00 84.12 105 ALA A CA 1
ATOM 741 C C . ALA A 1 105 ? 4.937 7.786 -8.599 1.00 84.12 105 ALA A C 1
ATOM 743 O O . ALA A 1 105 ? 4.436 8.306 -7.606 1.00 84.12 105 ALA A O 1
ATOM 744 N N . ILE A 1 106 ? 4.905 6.463 -8.803 1.00 82.06 106 ILE A N 1
ATOM 745 C CA . ILE A 1 106 ? 4.303 5.516 -7.850 1.00 82.06 106 ILE A CA 1
ATOM 746 C C . ILE A 1 106 ? 5.048 5.561 -6.514 1.00 82.06 106 ILE A C 1
ATOM 748 O O . ILE A 1 106 ? 4.419 5.693 -5.467 1.00 82.06 106 ILE A O 1
ATOM 752 N N . ALA A 1 107 ? 6.381 5.499 -6.543 1.00 80.75 107 ALA A N 1
ATOM 753 C CA . ALA A 1 107 ? 7.198 5.552 -5.337 1.00 80.75 107 ALA A CA 1
ATOM 754 C C . ALA A 1 107 ? 7.047 6.889 -4.596 1.00 80.75 107 ALA A C 1
ATOM 756 O O . ALA A 1 107 ? 6.827 6.896 -3.388 1.00 80.75 107 ALA A O 1
ATOM 757 N N . ALA A 1 108 ? 7.094 8.014 -5.313 1.00 78.94 108 ALA A N 1
ATOM 758 C CA . ALA A 1 108 ? 6.890 9.338 -4.734 1.00 78.94 108 ALA A CA 1
ATOM 759 C C . ALA A 1 108 ? 5.483 9.492 -4.135 1.00 78.94 108 ALA A C 1
ATOM 761 O O . ALA A 1 108 ? 5.342 10.024 -3.037 1.00 78.94 108 ALA A O 1
ATOM 762 N N . GLY A 1 109 ? 4.454 8.981 -4.819 1.00 82.12 109 GLY A N 1
ATOM 763 C CA . GLY A 1 109 ? 3.079 8.972 -4.323 1.00 82.12 109 GLY A CA 1
ATOM 764 C C . GLY A 1 109 ? 2.920 8.141 -3.050 1.00 82.12 109 GLY A C 1
ATOM 765 O O . GLY A 1 109 ? 2.318 8.614 -2.091 1.00 82.12 109 GLY A O 1
ATOM 766 N N . ALA A 1 110 ? 3.509 6.942 -3.005 1.00 79.62 110 ALA A N 1
ATOM 767 C CA . ALA A 1 110 ? 3.482 6.079 -1.824 1.00 79.62 110 ALA A CA 1
ATOM 768 C C . ALA A 1 110 ? 4.190 6.727 -0.622 1.00 79.62 110 ALA A C 1
ATOM 770 O O . ALA A 1 110 ? 3.636 6.769 0.475 1.00 79.62 110 ALA A O 1
ATOM 771 N N . VAL A 1 111 ? 5.379 7.301 -0.840 1.00 79.38 111 VAL A N 1
ATOM 772 C CA . VAL A 1 111 ? 6.119 8.033 0.199 1.00 79.38 111 VAL A CA 1
ATOM 773 C C . VAL A 1 111 ? 5.328 9.250 0.681 1.00 79.38 111 VAL A C 1
ATOM 775 O O . VAL A 1 111 ? 5.193 9.453 1.884 1.00 79.38 111 VAL A O 1
ATOM 778 N N . GLY A 1 112 ? 4.757 10.036 -0.236 1.00 79.56 112 GLY A N 1
ATOM 779 C CA . GLY A 1 112 ? 3.936 11.197 0.106 1.00 79.56 112 GLY A CA 1
ATOM 780 C C . GLY A 1 112 ? 2.701 10.821 0.927 1.00 79.56 112 GLY A C 1
ATOM 781 O O . GLY A 1 112 ? 2.431 11.447 1.950 1.00 79.56 112 GLY A O 1
ATOM 782 N N . ALA A 1 113 ? 1.990 9.763 0.533 1.00 76.81 113 ALA A N 1
ATOM 783 C CA . ALA A 1 113 ? 0.829 9.265 1.267 1.00 76.81 113 ALA A CA 1
ATOM 784 C C . ALA A 1 113 ? 1.202 8.799 2.685 1.00 76.81 113 ALA A C 1
ATOM 786 O O . ALA A 1 113 ? 0.521 9.159 3.647 1.00 76.81 113 ALA A O 1
ATOM 787 N N . ALA A 1 114 ? 2.312 8.067 2.828 1.00 75.38 114 ALA A N 1
ATOM 788 C CA . ALA A 1 114 ? 2.812 7.621 4.126 1.00 75.38 114 ALA A CA 1
ATOM 789 C C . ALA A 1 114 ? 3.194 8.802 5.037 1.00 75.38 114 ALA A C 1
ATOM 791 O O . ALA A 1 114 ? 2.855 8.804 6.221 1.00 75.38 114 ALA A O 1
ATOM 792 N N . LEU A 1 115 ? 3.842 9.837 4.491 1.00 72.62 115 LEU A N 1
ATOM 793 C CA . LEU A 1 115 ? 4.196 11.046 5.241 1.00 72.62 115 LEU A CA 1
ATOM 794 C C . LEU A 1 115 ? 2.957 11.817 5.711 1.00 72.62 115 LEU A C 1
ATOM 796 O O . LEU A 1 115 ? 2.898 12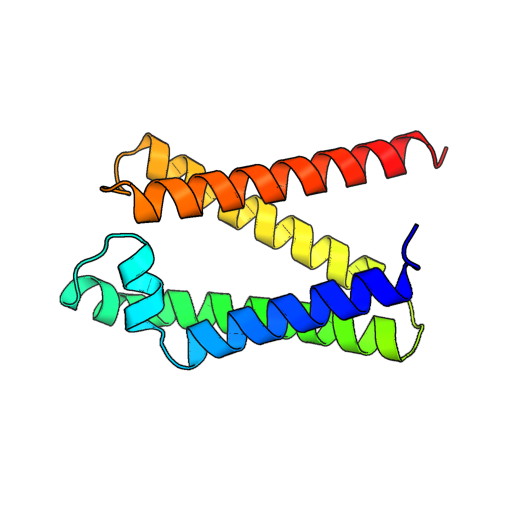.214 6.872 1.00 72.62 115 LEU A O 1
ATOM 800 N N . ILE A 1 116 ? 1.950 11.991 4.849 1.00 76.69 116 ILE A N 1
ATOM 801 C CA . ILE A 1 116 ? 0.689 12.654 5.220 1.00 76.69 116 ILE A CA 1
ATOM 802 C C . ILE A 1 116 ? -0.005 11.886 6.352 1.00 76.69 116 ILE A C 1
ATOM 804 O O . ILE A 1 116 ? -0.437 12.490 7.335 1.00 76.69 116 ILE A O 1
ATOM 808 N N . ALA A 1 117 ? -0.070 10.556 6.251 1.00 71.38 117 ALA A N 1
ATOM 809 C CA . ALA A 1 117 ? -0.652 9.714 7.292 1.00 71.38 117 ALA A CA 1
ATOM 810 C C . ALA A 1 117 ? 0.114 9.820 8.624 1.00 71.38 117 ALA A C 1
ATOM 812 O O . ALA A 1 117 ? -0.505 9.916 9.685 1.00 71.38 117 ALA A O 1
ATOM 813 N N . ALA A 1 118 ? 1.449 9.859 8.578 1.00 68.50 118 ALA A N 1
ATOM 814 C CA . ALA A 1 118 ? 2.288 10.026 9.762 1.00 68.50 118 ALA A CA 1
ATOM 815 C C . ALA A 1 118 ? 2.083 11.392 10.439 1.00 68.50 118 ALA A C 1
ATOM 817 O O . ALA A 1 118 ? 1.964 11.456 11.664 1.00 68.50 118 ALA A O 1
ATOM 818 N N . VAL A 1 119 ? 1.989 12.475 9.659 1.00 72.88 119 VAL A N 1
ATOM 819 C CA . VAL A 1 119 ? 1.718 13.826 10.181 1.00 72.88 119 VAL A CA 1
ATOM 820 C C . VAL A 1 119 ? 0.349 13.879 10.862 1.00 72.88 119 VAL A C 1
ATOM 822 O O . VAL A 1 119 ? 0.261 14.319 12.008 1.00 72.88 119 VAL A O 1
ATOM 825 N N . ALA A 1 120 ? -0.694 13.352 10.215 1.00 69.62 120 ALA A N 1
ATOM 826 C CA . ALA A 1 120 ? -2.042 13.313 10.782 1.00 69.62 120 ALA A CA 1
ATOM 827 C C . ALA A 1 120 ? -2.105 12.500 12.093 1.00 69.62 120 ALA A C 1
ATOM 829 O O . ALA A 1 120 ? -2.754 12.904 13.064 1.00 69.62 120 ALA A O 1
ATOM 830 N N . ALA A 1 121 ? -1.390 11.372 12.164 1.00 64.12 121 ALA A N 1
ATOM 831 C CA . ALA A 1 121 ? -1.287 10.577 13.386 1.00 64.12 121 ALA A CA 1
ATOM 832 C C . ALA A 1 121 ? -0.568 11.340 14.517 1.00 64.12 121 ALA A C 1
ATOM 834 O O . ALA A 1 121 ? -1.033 11.337 15.659 1.00 64.12 121 ALA A O 1
ATOM 835 N N . ALA A 1 122 ? 0.531 12.035 14.204 1.00 65.94 122 ALA A N 1
ATOM 836 C CA . ALA A 1 122 ? 1.301 12.816 15.173 1.00 65.94 122 ALA A CA 1
ATOM 837 C C . ALA A 1 122 ? 0.551 14.054 15.695 1.00 65.94 122 ALA A C 1
ATOM 839 O O . ALA A 1 122 ? 0.771 14.480 16.827 1.00 65.94 122 ALA A O 1
ATOM 840 N N . GLU A 1 123 ? -0.318 14.667 14.890 1.00 71.88 123 GLU A N 1
ATOM 841 C CA . GLU A 1 123 ? -1.218 15.738 15.342 1.00 71.88 123 GLU A CA 1
ATOM 842 C C . GLU A 1 123 ? -2.264 15.211 16.321 1.00 71.88 123 GLU A C 1
ATOM 844 O O . GLU A 1 123 ? -2.424 15.769 17.404 1.00 71.88 123 GLU A O 1
ATOM 849 N N . THR A 1 124 ? -2.885 14.076 15.997 1.00 66.81 124 THR A N 1
ATOM 850 C CA . THR A 1 124 ? -3.900 13.443 16.851 1.00 66.81 124 THR A CA 1
ATOM 851 C C . THR A 1 124 ? -3.336 13.077 18.230 1.00 66.81 124 THR A C 1
ATOM 853 O O . THR A 1 124 ? -3.994 13.295 19.247 1.00 66.81 124 THR A O 1
ATOM 856 N N . ALA A 1 125 ? -2.095 12.578 18.281 1.00 62.59 125 ALA A N 1
ATOM 857 C CA . ALA A 1 125 ? -1.402 12.261 19.531 1.00 62.59 125 ALA A CA 1
ATOM 858 C C . ALA A 1 125 ? -1.054 13.503 20.376 1.00 62.59 125 ALA A C 1
ATOM 860 O O . ALA A 1 125 ? -0.980 13.399 21.596 1.00 62.59 125 ALA A O 1
ATOM 861 N N . ARG A 1 126 ? -0.853 14.671 19.748 1.00 69.81 126 ARG A N 1
ATOM 862 C CA . ARG A 1 126 ? -0.537 15.939 20.434 1.00 69.81 126 ARG A CA 1
ATOM 863 C C . ARG A 1 126 ? -1.766 16.656 20.991 1.00 69.81 126 ARG A C 1
ATOM 865 O O . ARG A 1 126 ? -1.640 17.385 21.962 1.00 69.81 126 ARG A O 1
ATOM 872 N N . THR A 1 127 ? -2.934 16.486 20.376 1.00 72.56 127 THR A N 1
ATOM 873 C CA . THR A 1 127 ? -4.194 17.109 20.828 1.00 72.56 127 THR A CA 1
ATOM 874 C C . THR A 1 127 ? -4.991 16.249 21.810 1.00 72.56 127 THR A C 1
ATOM 876 O O . THR A 1 127 ? -5.983 16.717 22.357 1.00 72.56 127 THR A O 1
ATOM 879 N N . GLY A 1 128 ? -4.602 14.985 21.996 1.00 52.22 128 GLY A N 1
ATOM 880 C CA . GLY A 1 128 ? -5.253 14.034 22.902 1.00 52.22 128 GLY A CA 1
ATOM 881 C C . GLY A 1 128 ? -4.706 14.014 24.336 1.00 52.22 128 GLY A C 1
ATOM 882 O O . GLY A 1 128 ? -5.003 13.059 25.051 1.00 52.22 128 GLY A O 1
ATOM 883 N N . SER A 1 129 ? -3.898 15.006 24.731 1.00 41.62 129 SER A N 1
ATOM 884 C CA . SER A 1 129 ? -3.334 15.181 26.081 1.00 41.62 129 SER A CA 1
ATOM 885 C C . SER A 1 129 ? -3.963 16.355 26.815 1.00 41.62 129 SER A C 1
ATOM 887 O O . SER A 1 129 ? -3.952 17.452 26.210 1.00 41.62 129 SER A O 1
#

Foldseek 3Di:
DDDPLRVLQVQLVVLLVVLVCCQVCVLVVQCLQVDDSVVSVVCSVVSNVVSVVSNVLSPLSNVCSVVVVDSVVSVVVVLVSLCVVLVVLVVCVVVVVRDDDRSVVVSVVSNVVSVVVVVVVVVVVVVVD